Protein AF-A0AAV4SW82-F1 (afdb_monomer_lite)

pLDDT: mean 79.24, std 15.41, range [37.5, 96.88]

Sequence (147 aa):
MHYNGSLTTPDLLLVSSGTVSDITRTVLEDPSSGHRMVIAAIAIDPKHIHDHSYSKISWNFKKSVKSWIPRGRVKHCRCFWNDDIERERNLRDRLRKKAESSRCSTAVKSWRRQSAIVKKAILDSKRKSITNYIGSIHYKKRQPQNL

Structure (mmCIF, N/CA/C/O backbone):
data_AF-A0AAV4SW82-F1
#
_entry.id   AF-A0AAV4SW82-F1
#
loop_
_atom_site.group_PDB
_atom_site.id
_atom_site.type_symbol
_atom_site.label_atom_id
_atom_site.label_alt_id
_atom_site.label_comp_id
_atom_site.label_asym_id
_atom_site.label_entity_id
_atom_site.label_seq_id
_atom_site.pdbx_PDB_ins_code
_atom_site.Cartn_x
_atom_site.Cartn_y
_atom_site.C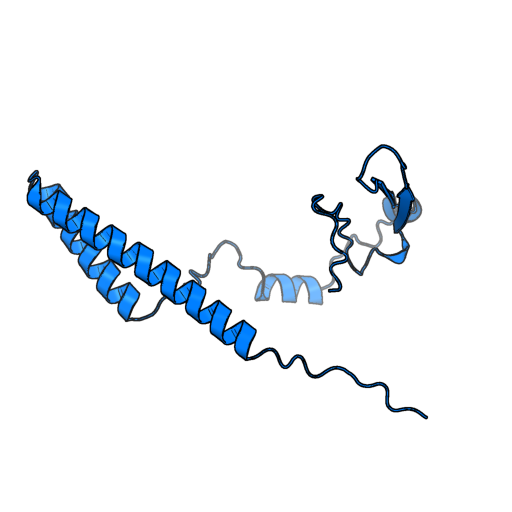artn_z
_atom_site.occupancy
_atom_site.B_iso_or_equiv
_atom_site.auth_seq_id
_atom_site.auth_comp_id
_atom_site.auth_asym_id
_atom_site.auth_atom_id
_atom_site.pdbx_PDB_model_num
ATOM 1 N N . MET A 1 1 ? 1.849 3.406 25.357 1.00 43.97 1 MET A N 1
ATOM 2 C CA . MET A 1 1 ? 2.361 2.032 25.523 1.00 43.97 1 MET A CA 1
ATOM 3 C C . MET A 1 1 ? 3.564 2.110 26.439 1.00 43.97 1 MET A C 1
ATOM 5 O O . MET A 1 1 ? 4.505 2.809 26.093 1.00 43.97 1 MET A O 1
ATOM 9 N N . HIS A 1 2 ? 3.492 1.510 27.626 1.00 37.50 2 HIS A N 1
ATOM 10 C CA . HIS A 1 2 ? 4.659 1.360 28.496 1.00 37.50 2 HIS A CA 1
ATOM 11 C C . HIS A 1 2 ? 5.379 0.072 28.103 1.00 37.50 2 HIS A C 1
ATOM 13 O O . HIS A 1 2 ? 4.752 -0.982 28.014 1.00 37.50 2 HIS A O 1
ATOM 19 N N . TYR A 1 3 ? 6.667 0.198 27.794 1.00 40.97 3 TYR A N 1
ATOM 20 C CA . TYR A 1 3 ? 7.548 -0.897 27.418 1.00 40.97 3 TYR A CA 1
ATOM 21 C C . TYR A 1 3 ? 8.478 -1.161 28.601 1.00 40.97 3 TYR A C 1
ATOM 23 O O . TYR A 1 3 ? 9.353 -0.348 28.884 1.00 40.97 3 TYR A O 1
ATOM 31 N N . ASN A 1 4 ? 8.265 -2.269 29.310 1.00 52.72 4 ASN A N 1
ATOM 32 C CA . ASN A 1 4 ? 8.983 -2.586 30.551 1.00 52.72 4 ASN A CA 1
ATOM 33 C C . ASN A 1 4 ? 10.197 -3.513 30.330 1.00 52.72 4 ASN A C 1
ATOM 35 O O . ASN A 1 4 ? 10.554 -4.281 31.214 1.00 52.72 4 ASN A O 1
ATOM 39 N N . GLY A 1 5 ? 10.857 -3.442 29.170 1.00 44.34 5 GLY A N 1
ATOM 40 C CA . GLY A 1 5 ? 12.250 -3.892 29.056 1.00 44.34 5 GLY A CA 1
ATOM 41 C C . GLY A 1 5 ? 12.530 -5.402 29.043 1.00 44.34 5 GLY A C 1
ATOM 42 O O . GLY A 1 5 ? 13.663 -5.774 29.323 1.00 44.34 5 GLY A O 1
ATOM 43 N N . SER A 1 6 ? 11.585 -6.271 28.666 1.00 51.31 6 SER A N 1
ATOM 44 C CA . SER A 1 6 ? 11.958 -7.635 28.252 1.00 51.31 6 SER A CA 1
ATOM 45 C C . SER A 1 6 ? 12.339 -7.630 26.770 1.00 51.31 6 SER A C 1
ATOM 47 O O . SER A 1 6 ? 11.579 -7.135 25.939 1.00 51.31 6 SER A O 1
ATOM 49 N N . LEU A 1 7 ? 13.512 -8.164 26.424 1.00 52.12 7 LEU A N 1
ATOM 50 C CA . LEU A 1 7 ? 13.979 -8.346 25.038 1.00 52.12 7 LEU A CA 1
ATOM 51 C C . LEU A 1 7 ? 13.223 -9.468 24.293 1.00 52.12 7 LEU A C 1
ATOM 53 O O . LEU A 1 7 ? 13.561 -9.798 23.159 1.00 52.12 7 LEU A O 1
ATOM 57 N N . THR A 1 8 ? 12.207 -10.062 24.917 1.00 58.03 8 THR A N 1
ATOM 58 C CA . THR A 1 8 ? 11.373 -11.118 24.341 1.00 58.03 8 THR A CA 1
ATOM 59 C C . THR A 1 8 ? 10.255 -10.523 23.489 1.00 58.03 8 THR A C 1
ATOM 61 O O . THR A 1 8 ? 9.582 -9.574 23.898 1.00 58.03 8 THR A O 1
ATOM 64 N N . THR A 1 9 ? 10.013 -11.094 22.308 1.00 63.47 9 THR A N 1
ATOM 65 C CA . THR A 1 9 ? 8.841 -10.766 21.483 1.00 63.47 9 THR A CA 1
ATOM 66 C C . THR A 1 9 ? 7.564 -10.911 22.327 1.00 63.47 9 THR A C 1
ATOM 68 O O . THR A 1 9 ? 7.389 -11.960 22.945 1.00 63.47 9 THR A O 1
ATOM 71 N N . PRO A 1 10 ? 6.701 -9.880 22.425 1.00 71.75 10 PRO A N 1
ATOM 72 C CA . PRO A 1 10 ? 5.511 -9.958 23.263 1.00 71.75 10 PRO A CA 1
ATOM 73 C C . PRO A 1 10 ? 4.461 -10.878 22.633 1.00 71.75 10 PRO A C 1
ATOM 75 O O . PRO A 1 10 ? 4.162 -10.748 21.445 1.00 71.75 10 PRO A O 1
ATOM 78 N N . ASP A 1 11 ? 3.850 -11.739 23.442 1.00 79.06 11 ASP A N 1
ATOM 79 C CA . ASP A 1 11 ? 2.697 -12.538 23.027 1.00 79.06 11 ASP A CA 1
ATOM 80 C C . ASP A 1 11 ? 1.455 -11.638 22.925 1.00 79.06 11 ASP A C 1
ATOM 82 O O . ASP A 1 11 ? 1.070 -10.952 23.881 1.00 79.06 11 ASP A O 1
ATOM 86 N N . LEU A 1 12 ? 0.833 -11.602 21.743 1.00 83.25 12 LEU A N 1
ATOM 87 C CA . LEU A 1 12 ? -0.276 -10.696 21.429 1.00 83.25 12 LEU A CA 1
ATOM 88 C C . LEU A 1 12 ? -1.592 -11.458 21.259 1.00 83.25 12 LEU A C 1
ATOM 90 O O . LEU A 1 12 ? -1.684 -12.393 20.469 1.00 83.25 12 LEU A O 1
ATOM 94 N N . LEU A 1 13 ? -2.637 -10.977 21.937 1.00 84.25 13 LEU A N 1
ATOM 95 C CA . LEU A 1 13 ? -4.022 -11.390 21.719 1.00 84.25 13 LEU A CA 1
ATOM 96 C C . LEU A 1 13 ? -4.794 -10.227 21.089 1.00 84.25 13 LEU A C 1
ATOM 98 O O . LEU A 1 13 ? -4.856 -9.138 21.660 1.00 84.25 13 LEU A O 1
ATOM 102 N N . LEU A 1 14 ? -5.391 -10.462 19.921 1.00 88.69 14 LEU A N 1
ATOM 103 C CA . LEU A 1 14 ? -6.250 -9.497 19.239 1.00 88.69 14 LEU A CA 1
ATOM 104 C C . LEU A 1 14 ? -7.702 -9.946 19.344 1.00 88.69 14 LEU A C 1
ATOM 106 O O . LEU A 1 14 ? -8.041 -11.069 18.979 1.00 88.69 14 LEU A O 1
ATOM 110 N N . VAL A 1 15 ? -8.554 -9.046 19.824 1.00 85.06 15 VAL A N 1
ATOM 111 C CA . VAL A 1 15 ? -9.981 -9.293 20.022 1.00 85.06 15 VAL A CA 1
ATOM 112 C C . VAL A 1 15 ? -10.770 -8.146 19.406 1.00 85.06 15 VAL A C 1
ATOM 114 O O . VAL A 1 15 ? -10.419 -6.978 19.576 1.00 85.06 15 VAL A O 1
ATOM 117 N N . SER A 1 16 ? -11.832 -8.481 18.674 1.00 87.25 16 SER A N 1
ATOM 118 C CA . SER A 1 16 ? -12.796 -7.491 18.198 1.00 87.25 16 SER A CA 1
ATOM 119 C C . SER A 1 16 ? -13.586 -6.930 19.380 1.00 87.25 16 SER A C 1
ATOM 121 O O . SER A 1 16 ? -13.976 -7.674 20.276 1.00 87.25 16 SER A O 1
ATOM 123 N N . SER A 1 17 ? -13.886 -5.629 19.376 1.00 81.44 17 SER A N 1
ATOM 124 C CA . SER A 1 17 ? -14.654 -4.998 20.459 1.00 81.44 17 SER A CA 1
ATOM 125 C C . SER A 1 17 ? -16.024 -5.643 20.673 1.00 81.44 17 SER A C 1
ATOM 127 O O . SER A 1 17 ? -16.506 -5.686 21.798 1.00 81.44 17 SER A O 1
ATOM 129 N N . GLY A 1 18 ? -16.632 -6.170 19.607 1.00 80.38 18 GLY A N 1
ATOM 130 C CA . GLY A 1 18 ? -17.940 -6.823 19.662 1.00 80.38 18 GLY A CA 1
ATOM 131 C C . GLY A 1 18 ? -17.942 -8.208 20.309 1.00 80.38 18 GLY A C 1
ATOM 132 O O . GLY A 1 18 ? -19.018 -8.736 20.533 1.00 80.38 18 GLY A O 1
ATOM 133 N N . THR A 1 19 ? -16.776 -8.794 20.589 1.00 80.38 19 THR A N 1
ATOM 134 C CA . THR A 1 19 ? -16.650 -10.157 21.139 1.00 80.38 19 THR A CA 1
ATOM 135 C C . THR A 1 19 ? -15.811 -10.186 22.415 1.00 80.38 19 THR A C 1
ATOM 137 O O . THR A 1 19 ? -15.372 -11.244 22.852 1.00 80.38 19 THR A O 1
ATOM 140 N N . VAL A 1 20 ? -15.509 -9.020 22.996 1.00 85.81 20 VAL A N 1
ATOM 141 C CA . VAL A 1 20 ? -14.631 -8.923 24.172 1.00 85.81 20 VAL A CA 1
ATOM 142 C C . VAL A 1 20 ? -15.278 -9.503 25.430 1.00 85.81 20 VAL A C 1
ATOM 144 O O . VAL A 1 20 ? -14.571 -10.046 26.270 1.00 85.81 20 VAL A O 1
ATOM 147 N N . SER A 1 21 ? -16.608 -9.426 25.541 1.00 85.00 21 SER A N 1
ATOM 148 C CA . SER A 1 21 ? -17.382 -10.015 26.642 1.00 85.00 21 SER A CA 1
ATOM 149 C C . SER A 1 21 ? -17.285 -11.534 26.685 1.00 85.00 21 SER A C 1
ATOM 151 O O . SER A 1 21 ? -17.371 -12.126 27.756 1.00 85.00 21 SER A O 1
ATOM 153 N N . ASP A 1 22 ? -17.081 -12.149 25.523 1.00 87.06 22 ASP A N 1
ATOM 154 C CA . ASP A 1 22 ? -17.147 -13.597 25.347 1.00 87.06 22 ASP A CA 1
ATOM 155 C C . ASP A 1 22 ? -15.758 -14.236 25.457 1.00 87.06 22 ASP A C 1
ATOM 157 O O . ASP A 1 22 ? -15.604 -15.448 25.315 1.00 87.06 22 ASP A O 1
ATOM 161 N N . ILE A 1 23 ? -14.722 -13.423 25.687 1.00 89.44 23 ILE A N 1
ATOM 162 C CA . ILE A 1 23 ? -13.330 -13.856 25.697 1.00 89.44 23 ILE A CA 1
ATOM 163 C C . ILE A 1 23 ? -12.737 -13.676 27.088 1.00 89.44 23 ILE A C 1
ATOM 165 O O . ILE A 1 23 ? -12.665 -12.577 27.629 1.00 89.44 23 ILE A O 1
ATOM 169 N N . THR A 1 24 ? -12.223 -14.772 27.639 1.00 91.00 24 THR A N 1
ATOM 170 C CA . THR A 1 24 ? -11.436 -14.776 28.873 1.00 91.00 24 THR A CA 1
ATOM 171 C C . THR A 1 24 ? -9.954 -14.850 28.532 1.00 91.00 24 THR A C 1
ATOM 173 O O . THR A 1 24 ? -9.533 -15.717 27.769 1.00 91.00 24 THR A O 1
ATOM 176 N N . ARG A 1 25 ? -9.145 -13.957 29.112 1.00 91.69 25 ARG A N 1
ATOM 177 C CA . ARG A 1 25 ? -7.684 -13.938 28.958 1.00 91.69 25 ARG A CA 1
ATOM 178 C C . ARG A 1 25 ? -7.015 -14.300 30.278 1.00 91.69 25 ARG A C 1
ATOM 180 O O . ARG A 1 25 ? -7.257 -13.643 31.285 1.00 91.69 25 ARG A O 1
ATOM 187 N N . THR A 1 26 ? -6.103 -15.262 30.241 1.00 90.50 26 THR A N 1
ATOM 188 C CA . THR A 1 26 ? -5.235 -15.620 31.369 1.00 90.50 26 THR A CA 1
ATOM 189 C C . THR A 1 26 ? -3.771 -15.546 30.941 1.00 90.50 26 THR A C 1
ATOM 191 O O . THR A 1 26 ? -3.434 -15.810 29.788 1.00 90.50 26 THR A O 1
ATOM 194 N N . VAL A 1 27 ? -2.905 -15.101 31.850 1.00 87.31 27 VAL A N 1
ATOM 195 C CA . VAL A 1 27 ? -1.455 -15.025 31.630 1.00 87.31 27 VAL A CA 1
ATOM 196 C C . VAL A 1 27 ? -0.809 -15.994 32.600 1.00 87.31 27 VAL A C 1
ATOM 198 O O . VAL A 1 27 ? -1.018 -15.869 33.805 1.00 87.31 27 VAL A O 1
ATOM 201 N N . LEU A 1 28 ? -0.062 -16.957 32.073 1.00 84.12 28 LEU A N 1
ATOM 202 C CA . LEU A 1 28 ? 0.709 -17.901 32.861 1.00 84.12 28 LEU A CA 1
ATOM 203 C C . LEU A 1 28 ? 2.156 -17.412 32.936 1.00 84.12 28 LEU A C 1
ATOM 205 O O . LEU A 1 28 ? 2.799 -17.164 31.913 1.00 84.12 28 LEU A O 1
ATOM 209 N N . GLU A 1 29 ? 2.653 -17.272 34.159 1.00 81.94 29 GLU A N 1
ATOM 210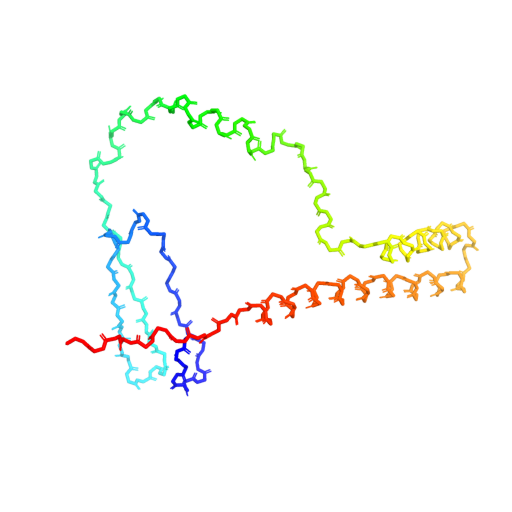 C CA . GLU A 1 29 ? 4.051 -16.955 34.431 1.00 81.94 29 GLU A CA 1
ATOM 211 C C . GLU A 1 29 ? 4.796 -18.277 34.661 1.00 81.94 29 GLU A C 1
ATOM 213 O O . GLU A 1 29 ? 4.493 -19.001 35.609 1.00 81.94 29 GLU A O 1
ATOM 218 N N . ASP A 1 30 ? 5.758 -18.597 33.795 1.00 78.38 30 ASP A N 1
ATOM 219 C CA . ASP A 1 30 ? 6.736 -19.661 34.031 1.00 78.38 30 ASP A CA 1
ATOM 220 C C . ASP A 1 30 ? 8.085 -19.004 34.373 1.00 78.38 30 ASP A C 1
ATOM 222 O O . ASP A 1 30 ? 8.700 -18.392 33.489 1.00 78.38 30 ASP A O 1
ATOM 226 N N . PRO A 1 31 ? 8.564 -19.118 35.631 1.00 77.31 31 PRO A N 1
ATOM 227 C CA . PRO A 1 31 ? 9.833 -18.536 36.063 1.00 77.31 31 PRO A CA 1
ATOM 228 C C . PRO A 1 31 ? 11.035 -18.952 35.203 1.00 77.31 31 PRO A C 1
ATOM 230 O O . PRO A 1 31 ? 12.024 -18.224 35.158 1.00 77.31 31 PRO A O 1
ATOM 233 N N . SER A 1 32 ? 10.959 -20.098 34.516 1.00 78.75 32 SER A N 1
ATOM 234 C CA . SER A 1 32 ? 12.043 -20.629 33.688 1.00 78.75 32 SER A CA 1
ATOM 235 C C . SER A 1 32 ? 11.984 -20.201 32.216 1.00 78.75 32 SER A C 1
ATOM 237 O O . SER A 1 32 ? 12.970 -20.389 31.503 1.00 78.75 32 SER A O 1
ATOM 239 N N . SER A 1 33 ? 10.858 -19.668 31.726 1.00 72.31 33 SER A N 1
ATOM 240 C CA . SER A 1 33 ? 10.621 -19.488 30.282 1.00 72.31 33 SER A CA 1
ATOM 241 C C . SER A 1 33 ? 11.118 -18.145 29.736 1.00 72.31 33 SER A C 1
ATOM 243 O O . SER A 1 33 ? 11.373 -18.009 28.540 1.00 72.31 33 SER A O 1
ATOM 245 N N . GLY A 1 34 ? 11.222 -17.111 30.576 1.00 75.31 34 GLY A N 1
ATOM 246 C CA . GLY A 1 34 ? 11.459 -15.729 30.128 1.00 75.31 34 GLY A CA 1
ATOM 247 C C . GLY A 1 34 ? 10.312 -15.127 29.290 1.00 75.31 34 GLY A C 1
ATOM 248 O O . GLY A 1 34 ? 10.229 -13.907 29.160 1.00 75.31 34 GLY A O 1
ATOM 249 N N . HIS A 1 35 ? 9.399 -15.958 28.775 1.00 75.06 35 HIS A N 1
ATOM 250 C CA . HIS A 1 35 ? 8.160 -15.604 28.094 1.00 75.06 35 HIS A CA 1
ATOM 251 C C . HIS A 1 35 ? 6.948 -15.807 29.013 1.00 75.06 35 HIS A C 1
ATOM 253 O O . HIS A 1 35 ? 6.933 -16.678 29.882 1.00 75.06 35 HIS A O 1
ATOM 259 N N . ARG A 1 36 ? 5.909 -14.990 28.803 1.00 78.31 36 ARG A N 1
ATOM 260 C CA . ARG A 1 36 ? 4.643 -15.048 29.546 1.00 78.31 36 ARG A CA 1
ATOM 261 C C . ARG A 1 36 ? 3.557 -15.586 28.643 1.00 78.31 36 ARG A C 1
ATOM 263 O O . ARG A 1 36 ? 3.031 -14.847 27.814 1.00 78.31 36 ARG A O 1
ATOM 270 N N . MET A 1 37 ? 3.206 -16.848 28.832 1.00 85.25 37 MET A N 1
ATOM 271 C CA . MET A 1 37 ? 2.216 -17.502 27.993 1.00 85.25 37 MET A CA 1
ATOM 272 C C . MET A 1 37 ? 0.844 -16.846 28.190 1.00 85.25 37 MET A C 1
ATOM 274 O O . MET A 1 37 ? 0.392 -16.641 29.316 1.00 85.25 37 MET A O 1
ATOM 278 N N . VAL A 1 38 ? 0.162 -16.516 27.095 1.00 86.50 38 VAL A N 1
ATOM 279 C CA . VAL A 1 38 ? -1.194 -15.950 27.122 1.00 86.50 38 VAL A CA 1
ATOM 280 C C . VAL A 1 38 ? -2.177 -16.999 26.618 1.00 86.50 38 VAL A C 1
ATOM 282 O O . VAL A 1 38 ? -2.126 -17.390 25.456 1.00 86.50 38 VAL A O 1
ATOM 285 N N . ILE A 1 39 ? -3.103 -17.427 27.473 1.00 89.62 39 ILE A N 1
ATOM 286 C CA . ILE A 1 39 ? -4.197 -18.330 27.107 1.00 89.62 39 ILE A CA 1
ATOM 287 C C . ILE A 1 39 ? -5.469 -17.496 26.938 1.00 89.62 39 ILE A C 1
ATOM 289 O O . ILE A 1 39 ? -5.837 -16.708 27.814 1.00 89.62 39 ILE A O 1
ATOM 293 N N . ALA A 1 40 ? -6.158 -17.685 25.815 1.00 90.69 40 ALA A N 1
ATOM 294 C CA . ALA A 1 40 ? -7.467 -17.101 25.554 1.00 90.69 40 ALA A CA 1
ATOM 295 C C . ALA A 1 40 ? -8.515 -18.210 25.432 1.00 90.69 40 ALA A C 1
ATOM 297 O O . ALA A 1 40 ? -8.318 -19.167 24.686 1.00 90.69 40 ALA A O 1
ATOM 298 N N . ALA A 1 41 ? -9.628 -18.069 26.144 1.00 91.38 41 ALA A N 1
ATOM 299 C CA . ALA A 1 41 ? -10.791 -18.937 26.028 1.00 91.38 41 ALA A CA 1
ATOM 300 C C . ALA A 1 41 ? -11.965 -18.130 25.474 1.00 91.38 41 ALA A C 1
ATOM 302 O O . ALA A 1 41 ? -12.180 -16.994 25.892 1.00 91.38 41 ALA A O 1
ATOM 303 N N . ILE A 1 42 ? -12.708 -18.714 24.537 1.00 90.12 42 ILE A N 1
ATOM 304 C CA . ILE A 1 42 ? -13.867 -18.085 23.901 1.00 90.12 42 ILE A CA 1
ATOM 305 C C . ILE A 1 42 ? -15.105 -18.868 24.329 1.00 90.12 42 ILE A C 1
ATOM 307 O O . ILE A 1 42 ? -15.211 -20.061 24.043 1.00 90.12 42 ILE A O 1
ATOM 311 N N . ALA A 1 43 ? -16.031 -18.209 25.015 1.00 86.69 43 ALA A N 1
ATOM 312 C CA . ALA A 1 43 ? -17.337 -18.761 25.326 1.00 86.69 43 ALA A CA 1
ATOM 313 C C . ALA A 1 43 ? -18.247 -18.573 24.107 1.00 86.69 43 ALA A C 1
ATOM 315 O O . ALA A 1 43 ? -18.616 -17.458 23.757 1.00 86.69 43 ALA A O 1
ATOM 316 N N . ILE A 1 44 ? -18.594 -19.668 23.435 1.00 80.00 44 ILE A N 1
ATOM 317 C CA . ILE A 1 44 ? -19.545 -19.643 22.321 1.00 80.00 44 ILE A CA 1
ATOM 318 C C . ILE A 1 44 ? -20.900 -20.071 22.879 1.00 80.00 44 ILE A C 1
ATOM 320 O O . ILE A 1 44 ? -21.064 -21.237 23.235 1.00 80.00 44 ILE A O 1
ATOM 324 N N . ASP A 1 45 ? -21.863 -19.148 22.970 1.00 74.88 45 ASP A N 1
ATOM 325 C CA . ASP A 1 45 ? -23.239 -19.502 23.341 1.00 74.88 45 ASP A CA 1
ATOM 326 C C . ASP A 1 45 ? -23.878 -20.339 22.208 1.00 74.88 45 ASP A C 1
ATOM 328 O O . ASP A 1 45 ? -24.048 -19.833 21.089 1.00 74.88 45 ASP A O 1
ATOM 332 N N . PRO A 1 46 ? -24.267 -21.606 22.458 1.00 69.56 46 PRO A N 1
ATOM 333 C CA . PRO A 1 46 ? -24.881 -22.467 21.448 1.00 69.56 46 PRO A CA 1
ATOM 334 C C . PRO A 1 46 ? -26.201 -21.916 20.896 1.00 69.56 46 PRO A C 1
ATOM 336 O O . PRO A 1 46 ? -26.593 -22.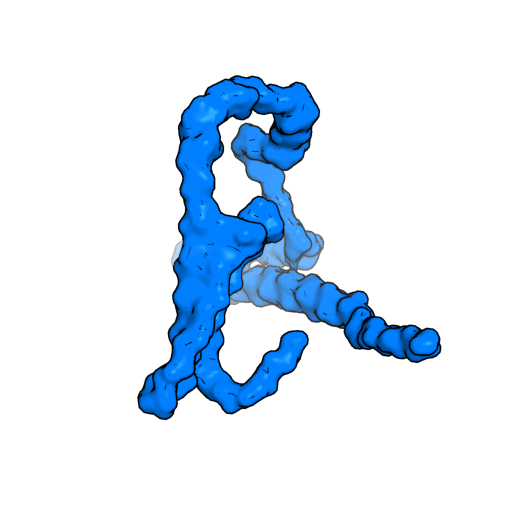263 19.780 1.00 69.56 46 PRO A O 1
ATOM 339 N N . LYS A 1 47 ? -26.892 -21.039 21.640 1.00 64.56 47 LYS A N 1
ATOM 340 C CA . LYS A 1 47 ? -28.159 -20.428 21.204 1.00 64.56 47 LYS A CA 1
ATOM 341 C C . LYS A 1 47 ? -27.994 -19.587 19.940 1.00 64.56 47 LYS A C 1
ATOM 343 O O . LYS A 1 47 ? -28.929 -19.481 19.152 1.00 64.56 47 LYS A O 1
ATOM 348 N N . HIS A 1 48 ? -26.795 -19.057 19.703 1.00 56.81 48 HIS A N 1
ATOM 349 C CA . HIS A 1 48 ? -26.495 -18.235 18.534 1.00 56.81 48 HIS A CA 1
ATOM 350 C C . HIS A 1 48 ? -26.219 -19.049 17.255 1.00 56.81 48 HIS A C 1
ATOM 352 O O . HIS A 1 48 ? -26.153 -18.475 16.169 1.00 56.81 48 HIS A O 1
ATOM 358 N N . ILE A 1 49 ? -26.074 -20.377 17.368 1.00 58.62 49 ILE A N 1
ATOM 359 C CA . ILE A 1 49 ? -25.846 -21.291 16.235 1.00 58.62 49 ILE A CA 1
ATOM 360 C C . ILE A 1 49 ? -27.173 -21.646 15.540 1.00 58.62 49 ILE A C 1
ATOM 362 O O . ILE A 1 49 ? -27.199 -21.858 14.328 1.00 58.62 49 ILE A O 1
ATOM 366 N N . HIS A 1 50 ? -28.283 -21.660 16.285 1.00 53.09 50 HIS A N 1
ATOM 367 C CA . HIS A 1 50 ? -29.608 -22.051 15.788 1.00 53.09 50 HIS A CA 1
ATOM 368 C C . HIS A 1 50 ? -30.568 -20.886 15.526 1.00 53.09 50 HIS A C 1
ATOM 370 O O . HIS A 1 50 ? -31.699 -21.118 15.092 1.00 53.09 50 HIS A O 1
ATOM 376 N N . ASP A 1 51 ? -30.145 -19.639 15.739 1.00 50.16 51 ASP A N 1
ATOM 377 C CA . ASP A 1 51 ? -31.024 -18.503 15.493 1.00 50.16 51 ASP A CA 1
ATOM 378 C C . ASP A 1 51 ? -31.095 -18.149 13.993 1.00 50.16 51 ASP A C 1
ATOM 380 O O . ASP A 1 51 ? -30.330 -17.348 13.450 1.00 50.16 51 ASP A O 1
ATOM 384 N N . HIS A 1 52 ? -32.057 -18.759 13.297 1.00 53.12 52 HIS A N 1
ATOM 385 C CA . HIS A 1 52 ? -32.453 -18.403 11.930 1.00 53.12 52 HIS A CA 1
ATOM 386 C C . HIS A 1 52 ? -33.070 -16.987 11.808 1.00 53.12 52 HIS A C 1
ATOM 388 O O . HIS A 1 52 ? -33.437 -16.577 10.696 1.00 53.12 52 HIS A O 1
ATOM 394 N N . SER A 1 53 ? -33.161 -16.200 12.891 1.00 54.16 53 SER A N 1
ATOM 395 C CA . SER A 1 53 ? -33.652 -14.812 12.855 1.00 54.16 53 SER A CA 1
ATOM 396 C C . SER A 1 53 ? -32.760 -13.860 12.039 1.00 54.16 53 SER A C 1
ATOM 398 O O . SER A 1 53 ? -33.253 -12.873 11.489 1.00 54.16 53 SER A O 1
ATOM 400 N N . TYR A 1 54 ? -31.480 -14.195 11.829 1.00 57.25 54 TYR A N 1
ATOM 401 C CA . TYR A 1 54 ? -30.560 -13.432 10.969 1.00 57.25 54 TYR A CA 1
ATOM 402 C C . TYR A 1 54 ? -30.713 -13.707 9.461 1.00 57.25 54 TYR A C 1
ATOM 404 O O . TYR A 1 54 ? -29.915 -13.232 8.650 1.00 57.25 54 TYR A O 1
ATOM 412 N N . SER A 1 55 ? -31.750 -14.432 9.035 1.00 59.25 55 SER A N 1
ATOM 413 C CA . SER A 1 55 ? -31.958 -14.778 7.619 1.00 59.25 55 SER A CA 1
ATOM 414 C C . SER A 1 55 ? -32.255 -13.575 6.706 1.00 59.25 55 SER A C 1
ATOM 416 O O . SER A 1 55 ? -32.096 -13.669 5.485 1.00 59.25 55 SER A O 1
ATOM 418 N N . LYS A 1 56 ? -32.628 -12.408 7.255 1.00 70.56 56 LYS A N 1
ATOM 419 C CA . LYS A 1 56 ? -32.839 -11.178 6.473 1.00 70.56 56 LYS A CA 1
ATOM 420 C C . LYS A 1 56 ? -31.865 -10.072 6.858 1.00 70.56 56 LYS A C 1
ATOM 422 O O . LYS A 1 56 ? -32.104 -9.269 7.752 1.00 70.56 56 LYS A O 1
ATOM 427 N N . ILE A 1 57 ? -30.813 -9.954 6.051 1.00 78.19 57 ILE A N 1
ATOM 428 C CA . ILE A 1 57 ? -29.953 -8.768 5.994 1.00 78.19 57 ILE A CA 1
ATOM 429 C C . ILE A 1 57 ? -30.830 -7.507 5.875 1.00 78.19 57 ILE A C 1
ATOM 431 O O . ILE A 1 57 ? -31.628 -7.393 4.933 1.00 78.19 57 ILE A O 1
ATOM 435 N N . SER A 1 58 ? -30.654 -6.556 6.799 1.00 82.19 58 SER A N 1
ATOM 436 C CA . SER A 1 58 ? -31.433 -5.314 6.834 1.00 82.19 58 SER A CA 1
ATOM 437 C C . SER A 1 58 ? -31.262 -4.499 5.547 1.00 82.19 58 SER A C 1
ATOM 439 O O . SER A 1 58 ? -30.209 -4.510 4.899 1.00 82.19 58 SER A O 1
ATOM 441 N N . TRP A 1 59 ? -32.303 -3.759 5.158 1.00 88.00 59 TRP A N 1
ATOM 442 C CA . TRP A 1 59 ? -32.252 -2.911 3.962 1.00 88.00 59 TRP A CA 1
ATOM 443 C C . TRP A 1 59 ? -31.115 -1.880 4.035 1.00 88.00 59 TRP A C 1
ATOM 445 O O . TRP A 1 59 ? -30.400 -1.685 3.051 1.00 88.00 59 TRP A O 1
ATOM 455 N N . ASN A 1 60 ? -30.878 -1.302 5.219 1.00 84.44 60 ASN A N 1
ATOM 456 C CA . ASN A 1 60 ? -29.770 -0.377 5.465 1.00 84.44 60 ASN A CA 1
ATOM 457 C C . ASN A 1 60 ? -28.410 -1.033 5.214 1.00 84.44 60 ASN A C 1
ATOM 459 O O . ASN A 1 60 ? -27.566 -0.441 4.545 1.00 84.44 60 ASN A O 1
ATOM 463 N N . PHE A 1 61 ? -28.209 -2.274 5.665 1.00 82.12 61 PHE A N 1
ATOM 464 C CA . PHE A 1 61 ? -26.966 -2.998 5.408 1.00 82.12 61 PHE A CA 1
ATOM 465 C C . PHE A 1 61 ? -26.774 -3.264 3.910 1.00 82.12 61 PHE A C 1
ATOM 467 O O . PHE A 1 61 ? -25.709 -2.981 3.366 1.00 82.12 61 PHE A O 1
ATOM 474 N N . LYS A 1 62 ? -27.822 -3.706 3.198 1.00 83.88 62 LYS A N 1
ATOM 475 C CA . LYS A 1 62 ? -27.770 -3.899 1.734 1.00 83.88 62 LYS A CA 1
ATOM 476 C C . LYS A 1 62 ? -27.450 -2.600 0.991 1.00 83.88 62 LYS A C 1
ATOM 478 O O . LYS A 1 62 ? -26.660 -2.612 0.044 1.00 83.88 62 LYS A O 1
ATOM 483 N N . LYS A 1 63 ? -28.049 -1.482 1.413 1.00 86.69 63 LYS A N 1
ATOM 484 C CA . LYS A 1 63 ? -27.808 -0.151 0.842 1.00 86.69 63 LYS A CA 1
ATOM 485 C C . LYS A 1 63 ? -26.365 0.295 1.076 1.00 86.69 63 LYS A C 1
ATOM 487 O O . LYS A 1 63 ? -25.699 0.681 0.121 1.00 86.69 63 LYS A O 1
ATOM 492 N N . SER A 1 64 ? -25.860 0.169 2.300 1.00 82.62 64 SER A N 1
ATOM 493 C CA . SER A 1 64 ? -24.475 0.508 2.641 1.00 82.62 64 SER A CA 1
ATOM 494 C C . SER A 1 64 ? -23.470 -0.354 1.883 1.00 82.62 64 SER A C 1
ATOM 496 O O . SER A 1 64 ? -22.555 0.184 1.267 1.00 82.62 64 SER A O 1
ATOM 498 N N . VAL A 1 65 ? -23.679 -1.673 1.828 1.00 82.19 65 VAL A N 1
ATOM 499 C CA . VAL A 1 65 ? -22.842 -2.587 1.036 1.00 82.19 65 VAL A CA 1
ATOM 500 C C . VAL A 1 65 ? -22.820 -2.173 -0.434 1.00 82.19 65 VAL A C 1
ATOM 502 O O . VAL A 1 65 ? -21.754 -2.086 -1.035 1.00 82.19 65 VAL A O 1
ATOM 505 N N . LYS A 1 66 ? -23.981 -1.854 -1.016 1.00 80.94 66 LYS A N 1
ATOM 506 C CA . LYS A 1 66 ? -24.079 -1.411 -2.413 1.00 80.94 66 LYS A CA 1
ATOM 507 C C . LYS A 1 66 ? -23.334 -0.098 -2.675 1.00 80.94 66 LYS A C 1
ATOM 509 O O . LYS A 1 66 ? -22.778 0.045 -3.761 1.00 80.94 66 LYS A O 1
ATOM 514 N N . SER A 1 67 ? -23.336 0.830 -1.722 1.00 81.69 67 SER A N 1
ATOM 515 C CA . SER A 1 67 ? -22.678 2.132 -1.864 1.00 81.69 67 SER A CA 1
ATOM 516 C C . SER A 1 67 ? -21.168 2.077 -1.624 1.00 81.69 67 SER A C 1
ATOM 518 O O . SER A 1 67 ? -20.421 2.780 -2.304 1.00 81.69 67 SER A O 1
ATOM 520 N N . TRP A 1 68 ? -20.715 1.259 -0.671 1.00 77.62 68 TRP A N 1
ATOM 521 C CA . TRP A 1 68 ? -19.353 1.340 -0.134 1.00 77.62 68 TRP A CA 1
ATOM 522 C C . TRP A 1 68 ? -18.459 0.153 -0.479 1.00 77.62 68 TRP A C 1
ATOM 524 O O . TRP A 1 68 ? -17.244 0.333 -0.542 1.00 77.62 68 TRP A O 1
ATOM 534 N N . ILE A 1 69 ? -19.014 -1.036 -0.740 1.00 76.94 69 ILE A N 1
ATOM 535 C CA . ILE A 1 69 ? -18.211 -2.194 -1.144 1.00 76.94 69 ILE A CA 1
ATOM 536 C C . ILE A 1 69 ? -18.009 -2.137 -2.664 1.00 76.94 69 ILE A C 1
ATOM 538 O O . ILE A 1 69 ? -18.973 -2.289 -3.424 1.00 76.94 69 ILE A O 1
ATOM 542 N N . PRO A 1 70 ? -16.774 -1.905 -3.150 1.00 66.38 70 PRO A N 1
ATOM 543 C CA . PRO A 1 70 ? -16.504 -1.862 -4.578 1.00 66.38 70 PRO A CA 1
ATOM 544 C C . PRO A 1 70 ? -16.788 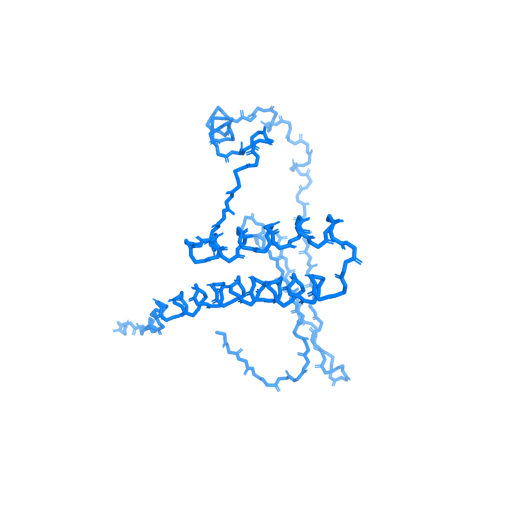-3.242 -5.185 1.00 66.38 70 PRO A C 1
ATOM 546 O O . PRO A 1 70 ? -16.104 -4.216 -4.887 1.00 66.38 70 PRO A O 1
ATOM 549 N N . ARG A 1 71 ? -17.812 -3.327 -6.045 1.00 71.00 71 ARG A N 1
ATOM 550 C CA . ARG A 1 71 ? -18.276 -4.557 -6.723 1.00 71.00 71 ARG A CA 1
ATOM 551 C C . ARG A 1 71 ? -17.294 -5.048 -7.800 1.00 71.00 71 ARG A C 1
ATOM 553 O O . ARG A 1 71 ? -17.641 -5.110 -8.974 1.00 71.00 71 ARG A O 1
ATOM 560 N N . GLY A 1 72 ? -16.035 -5.276 -7.439 1.00 64.69 72 GLY A N 1
ATOM 561 C CA . GLY A 1 72 ? -14.972 -5.670 -8.369 1.00 64.69 72 GLY A CA 1
ATOM 562 C C . GLY A 1 72 ? -14.371 -4.524 -9.194 1.00 64.69 72 GLY A C 1
ATOM 563 O O . GLY A 1 72 ? -13.336 -4.711 -9.826 1.00 64.69 72 GLY A O 1
ATOM 564 N N . ARG A 1 73 ? -14.932 -3.305 -9.149 1.00 59.59 73 ARG A N 1
ATOM 565 C CA . ARG A 1 73 ? -14.235 -2.112 -9.658 1.00 59.59 73 ARG A CA 1
ATOM 566 C C . ARG A 1 73 ? -13.212 -1.660 -8.628 1.00 59.59 73 ARG A C 1
ATOM 568 O O . ARG A 1 73 ? -13.521 -0.854 -7.751 1.00 59.59 73 ARG A O 1
ATOM 575 N N . VAL A 1 74 ? -12.000 -2.196 -8.739 1.00 61.31 74 VAL A N 1
ATOM 576 C CA . VAL A 1 74 ? -10.838 -1.699 -8.002 1.00 61.31 74 VAL A CA 1
ATOM 577 C C . VAL A 1 74 ? -10.703 -0.215 -8.323 1.00 61.31 74 VAL A C 1
ATOM 579 O O . VAL A 1 74 ? -10.320 0.169 -9.427 1.00 61.31 74 VAL A O 1
ATOM 582 N N . LYS A 1 75 ? -11.040 0.650 -7.362 1.00 60.81 75 LYS A N 1
ATOM 583 C CA . LYS A 1 75 ? -10.588 2.035 -7.437 1.00 60.81 75 LYS A CA 1
ATOM 584 C C . LYS A 1 75 ? -9.073 1.951 -7.324 1.00 60.81 75 LYS A C 1
ATOM 586 O O . LYS A 1 75 ? -8.570 1.521 -6.288 1.00 60.81 75 LYS A O 1
ATOM 591 N N . HIS A 1 76 ? -8.354 2.309 -8.387 1.00 60.53 76 HIS A N 1
ATOM 592 C CA . HIS A 1 76 ? -6.904 2.472 -8.340 1.00 60.53 76 HIS A CA 1
ATOM 593 C C . HIS A 1 76 ? -6.586 3.653 -7.420 1.00 60.53 76 HIS A C 1
ATOM 595 O O . HIS A 1 76 ? -6.317 4.764 -7.870 1.00 60.53 76 HIS A O 1
ATOM 601 N N . CYS A 1 77 ? -6.668 3.422 -6.112 1.00 59.59 77 CYS A N 1
ATOM 602 C CA . CYS A 1 77 ? -6.261 4.383 -5.114 1.00 59.59 77 CYS A CA 1
ATOM 603 C C . CYS A 1 77 ? -4.741 4.464 -5.187 1.00 59.59 77 CYS A C 1
ATOM 605 O O . CYS A 1 77 ? -4.029 3.585 -4.700 1.00 59.59 77 CYS A O 1
ATOM 607 N N . ARG A 1 78 ? -4.238 5.501 -5.856 1.00 68.00 78 ARG A N 1
ATOM 608 C CA . ARG A 1 78 ? -2.816 5.821 -5.851 1.00 68.00 78 ARG A CA 1
ATOM 609 C C . ARG A 1 78 ? -2.536 6.820 -4.724 1.00 68.00 78 ARG A C 1
ATOM 611 O O . ARG A 1 78 ? -2.075 7.924 -4.967 1.00 68.00 78 ARG A O 1
ATOM 618 N N . CYS A 1 79 ? -2.842 6.435 -3.487 1.00 66.75 79 CYS A N 1
ATOM 619 C CA . CYS A 1 79 ? -2.779 7.293 -2.294 1.00 66.75 79 CYS A CA 1
ATOM 620 C C . CYS A 1 79 ? -1.422 7.982 -2.039 1.00 66.75 79 CYS A C 1
ATOM 622 O O . CYS A 1 79 ? -1.370 8.936 -1.274 1.00 66.75 79 CYS A O 1
ATOM 624 N N . PHE A 1 80 ? -0.346 7.530 -2.688 1.00 75.25 80 PHE A N 1
ATOM 625 C CA . PHE A 1 80 ? 1.006 8.091 -2.565 1.00 75.25 80 PHE A CA 1
ATOM 626 C C . PHE A 1 80 ? 1.587 8.586 -3.898 1.00 75.25 80 PHE A C 1
ATOM 628 O O . PHE A 1 80 ? 2.795 8.804 -3.997 1.00 75.25 80 PHE A O 1
ATOM 635 N N . TRP A 1 81 ? 0.758 8.701 -4.939 1.00 81.56 81 TRP A N 1
ATOM 636 C CA . TRP A 1 81 ? 1.166 9.208 -6.249 1.00 81.56 81 TRP A CA 1
ATOM 637 C C . TRP A 1 81 ? 1.074 10.724 -6.264 1.00 81.56 81 TRP A C 1
ATOM 639 O O . TRP A 1 81 ? 0.030 11.288 -5.952 1.00 81.56 81 TRP A O 1
ATOM 649 N N . ASN A 1 82 ? 2.164 11.361 -6.651 1.00 86.00 82 ASN A N 1
ATOM 650 C CA . ASN A 1 82 ? 2.231 12.780 -6.944 1.00 86.00 82 ASN A CA 1
ATOM 651 C C . ASN A 1 82 ? 2.689 12.963 -8.400 1.00 86.00 82 ASN A C 1
ATOM 653 O O . ASN A 1 82 ? 3.148 12.010 -9.043 1.00 86.00 82 ASN A O 1
ATOM 657 N N . ASP A 1 83 ? 2.589 14.190 -8.905 1.00 88.75 83 ASP A N 1
ATOM 658 C CA . ASP A 1 83 ? 2.992 14.523 -10.276 1.00 88.75 83 ASP A CA 1
ATOM 659 C C . ASP A 1 83 ? 4.467 14.186 -10.538 1.00 88.75 83 ASP A C 1
ATOM 661 O O . ASP A 1 83 ? 4.839 13.792 -11.642 1.00 88.75 83 ASP A O 1
ATOM 665 N N . ASP A 1 84 ? 5.314 14.256 -9.510 1.00 87.44 84 ASP A N 1
ATOM 666 C CA . ASP A 1 84 ? 6.730 13.893 -9.592 1.00 87.44 84 ASP A CA 1
ATOM 667 C C . ASP A 1 84 ? 6.918 12.401 -9.892 1.00 87.44 84 ASP A C 1
ATOM 669 O O . ASP A 1 84 ? 7.600 12.037 -10.849 1.00 87.44 84 ASP A O 1
ATOM 673 N N . ILE A 1 85 ? 6.262 11.517 -9.136 1.00 91.62 85 ILE A N 1
ATOM 674 C CA . ILE A 1 85 ? 6.304 10.068 -9.365 1.00 91.62 85 ILE A CA 1
ATOM 675 C C . ILE A 1 85 ? 5.693 9.730 -10.731 1.00 91.62 85 ILE A C 1
ATOM 677 O O . ILE A 1 85 ? 6.193 8.832 -11.412 1.00 91.62 85 ILE A O 1
ATOM 681 N N . GLU A 1 86 ? 4.649 10.443 -11.165 1.00 91.38 86 GLU A N 1
ATOM 682 C CA . GLU A 1 86 ? 4.064 10.282 -12.502 1.00 91.38 86 GLU A CA 1
ATOM 683 C C . GLU A 1 86 ? 5.086 10.627 -13.600 1.00 91.38 86 GLU A C 1
ATOM 685 O O . GLU A 1 86 ? 5.280 9.834 -14.527 1.00 91.38 86 GLU A O 1
ATOM 690 N N . ARG A 1 87 ? 5.804 11.751 -13.467 1.00 92.75 87 ARG A N 1
ATOM 691 C CA . ARG A 1 87 ? 6.883 12.154 -14.385 1.00 92.75 87 ARG A CA 1
ATOM 692 C C . ARG A 1 87 ? 7.996 11.111 -14.443 1.00 92.75 87 ARG A C 1
ATOM 694 O O . ARG A 1 87 ? 8.334 10.635 -15.531 1.00 92.75 87 ARG A O 1
ATOM 701 N N . GLU A 1 88 ? 8.506 10.689 -13.289 1.00 94.44 88 GLU A N 1
ATOM 702 C CA . GLU A 1 88 ? 9.584 9.699 -13.198 1.00 94.44 88 GLU A CA 1
ATOM 703 C C . GLU A 1 88 ? 9.159 8.334 -13.768 1.00 94.44 88 GLU A C 1
ATOM 705 O O . GLU A 1 88 ? 9.945 7.648 -14.436 1.00 94.44 88 GLU A O 1
ATOM 710 N N . ARG A 1 89 ? 7.896 7.940 -13.554 1.00 94.44 89 ARG A N 1
ATOM 711 C CA . ARG A 1 89 ? 7.307 6.714 -14.110 1.00 94.44 89 ARG A CA 1
ATOM 712 C C . ARG A 1 89 ? 7.171 6.795 -15.627 1.00 94.44 89 ARG A C 1
ATOM 714 O O . ARG A 1 89 ? 7.537 5.841 -16.312 1.00 94.44 89 ARG A O 1
ATOM 721 N N . ASN A 1 90 ? 6.701 7.918 -16.161 1.00 95.44 90 ASN A N 1
ATOM 722 C CA . ASN A 1 90 ? 6.598 8.122 -17.605 1.00 95.44 90 ASN A CA 1
ATOM 723 C C . ASN A 1 90 ? 7.978 8.056 -18.274 1.00 95.44 90 ASN A C 1
ATOM 725 O O . ASN A 1 90 ? 8.129 7.413 -19.316 1.00 95.44 90 ASN A O 1
ATOM 729 N N . LEU A 1 91 ? 9.004 8.643 -17.649 1.00 95.94 91 LEU A N 1
ATOM 730 C CA . LEU A 1 91 ? 10.385 8.538 -18.117 1.00 95.94 91 LEU A CA 1
ATOM 731 C C . LEU A 1 91 ? 10.890 7.087 -18.077 1.00 95.94 91 LEU A C 1
ATOM 733 O O . LEU A 1 91 ? 11.456 6.606 -19.060 1.00 95.94 91 LEU A O 1
ATOM 737 N N . ARG A 1 92 ? 10.622 6.351 -16.991 1.00 96.69 92 ARG A N 1
ATOM 738 C CA . ARG A 1 92 ? 10.951 4.920 -16.884 1.00 96.69 92 ARG A CA 1
ATOM 739 C C . ARG A 1 92 ? 10.311 4.105 -18.004 1.00 96.69 92 ARG A C 1
ATOM 741 O O . ARG A 1 92 ? 10.986 3.273 -18.603 1.00 96.69 92 ARG A O 1
ATOM 748 N N . ASP A 1 93 ? 9.031 4.333 -18.283 1.00 95.88 93 ASP A N 1
ATOM 749 C CA . ASP A 1 93 ? 8.279 3.561 -19.274 1.00 95.88 93 ASP A CA 1
ATOM 750 C C . ASP A 1 93 ? 8.762 3.873 -20.704 1.00 95.88 93 ASP A C 1
ATOM 752 O O . ASP A 1 93 ? 8.887 2.957 -21.521 1.00 95.88 93 ASP A O 1
ATOM 756 N N . ARG 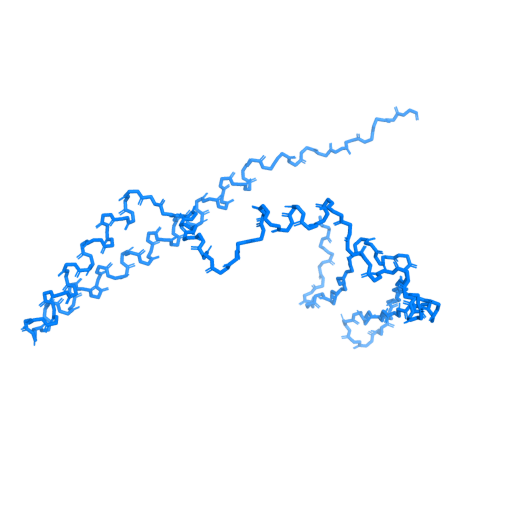A 1 94 ? 9.145 5.128 -20.989 1.00 95.50 94 ARG A N 1
ATOM 757 C CA . ARG A 1 94 ? 9.838 5.508 -22.237 1.00 95.50 94 ARG A CA 1
ATOM 758 C C . ARG A 1 94 ? 11.194 4.811 -22.371 1.00 95.50 94 ARG A C 1
ATOM 760 O O . ARG A 1 94 ? 11.487 4.241 -23.420 1.00 95.50 94 ARG A O 1
ATOM 767 N N . LEU A 1 95 ? 12.008 4.818 -21.312 1.00 95.12 95 LEU A N 1
ATOM 768 C CA . LEU A 1 95 ? 13.316 4.157 -21.309 1.00 95.12 95 LEU A CA 1
ATOM 769 C C . LEU A 1 95 ? 13.200 2.637 -21.441 1.00 95.12 95 LEU A C 1
ATOM 771 O O . LEU A 1 95 ? 14.034 2.033 -22.109 1.00 95.12 95 LEU A O 1
ATOM 775 N N . ARG A 1 96 ? 12.158 2.026 -20.863 1.00 95.38 96 ARG A N 1
ATOM 776 C CA . ARG A 1 96 ? 11.871 0.597 -21.028 1.00 95.38 96 ARG A CA 1
ATOM 777 C C . ARG A 1 96 ? 11.618 0.259 -22.494 1.00 95.38 96 ARG A C 1
ATOM 779 O O . ARG A 1 96 ? 12.311 -0.596 -23.028 1.00 95.38 96 ARG A O 1
ATOM 786 N N . LYS A 1 97 ? 10.701 0.984 -23.149 1.00 95.38 97 LYS A N 1
ATOM 787 C CA . LYS A 1 97 ? 10.403 0.796 -24.581 1.00 95.38 97 LYS A CA 1
ATOM 788 C C . LYS A 1 97 ? 11.670 0.923 -25.429 1.00 95.38 97 LYS A C 1
ATOM 790 O O . LYS A 1 97 ? 11.940 0.077 -26.270 1.00 95.38 97 LYS A O 1
ATOM 795 N N . LYS A 1 98 ? 12.494 1.941 -25.151 1.00 93.75 98 LYS A N 1
ATOM 796 C CA . LYS A 1 98 ? 13.784 2.128 -25.830 1.00 93.75 98 LYS A CA 1
AT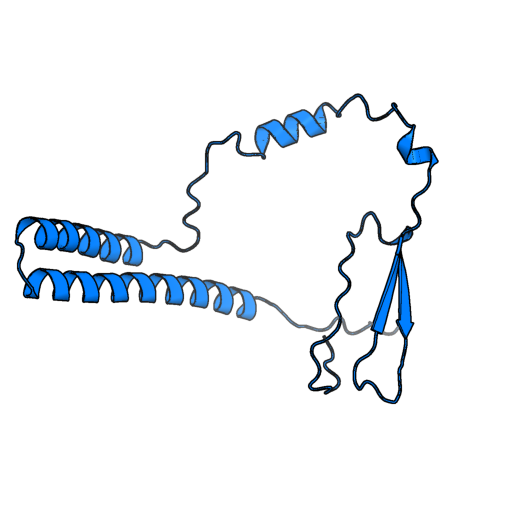OM 797 C C . LYS A 1 98 ? 14.736 0.947 -25.598 1.00 93.75 98 LYS A C 1
ATOM 799 O O . LYS A 1 98 ? 15.358 0.480 -26.542 1.00 93.75 98 LYS A O 1
ATOM 804 N N . ALA A 1 99 ? 14.851 0.449 -24.369 1.00 93.56 99 ALA A N 1
ATOM 805 C CA . ALA A 1 99 ? 15.710 -0.692 -24.056 1.00 93.56 99 ALA A CA 1
ATOM 806 C C . ALA A 1 99 ? 15.245 -1.989 -24.743 1.00 93.56 99 ALA A C 1
ATOM 808 O O . ALA A 1 99 ? 16.084 -2.725 -25.261 1.00 93.56 99 ALA A O 1
ATOM 809 N N . GLU A 1 100 ? 13.932 -2.232 -24.786 1.00 92.94 100 GLU A N 1
ATOM 810 C CA . GLU A 1 100 ? 13.315 -3.378 -25.468 1.00 92.94 100 GLU A CA 1
ATOM 811 C C . GLU A 1 100 ? 13.563 -3.329 -26.984 1.00 92.94 100 GLU A C 1
ATOM 813 O O . GLU A 1 100 ? 13.943 -4.339 -27.574 1.00 92.94 100 GLU A O 1
ATOM 818 N N . SER A 1 101 ? 13.438 -2.152 -27.608 1.00 91.50 101 SER A N 1
ATOM 819 C CA . SER A 1 101 ? 13.698 -1.977 -29.043 1.00 91.50 101 SER A CA 1
ATOM 820 C C . SER A 1 101 ? 15.181 -2.038 -29.413 1.00 91.50 101 SER A C 1
ATOM 822 O O . SER A 1 101 ? 15.531 -2.575 -30.457 1.00 91.50 101 SER A O 1
ATOM 824 N N . SER A 1 102 ? 16.070 -1.470 -28.595 1.00 85.00 102 SER A N 1
ATOM 825 C CA . SER A 1 102 ? 17.461 -1.237 -29.003 1.00 85.00 102 SER A CA 1
ATOM 826 C C . SER A 1 102 ? 18.422 -2.404 -28.737 1.00 85.00 102 SER A C 1
ATOM 828 O O . SER A 1 102 ? 19.574 -2.294 -29.144 1.00 85.00 102 SER A O 1
ATOM 830 N N . ARG A 1 103 ? 18.017 -3.476 -28.026 1.00 80.44 103 ARG A N 1
ATOM 831 C CA . ARG A 1 103 ? 18.880 -4.613 -27.586 1.00 80.44 103 ARG A CA 1
ATOM 832 C C . ARG A 1 103 ? 20.262 -4.198 -27.028 1.00 80.44 103 ARG A C 1
ATOM 834 O O . ARG A 1 103 ? 21.202 -4.985 -26.999 1.00 80.44 103 ARG A O 1
ATOM 841 N N . CYS A 1 104 ? 20.387 -2.957 -26.557 1.00 88.94 104 CYS A N 1
ATOM 842 C CA . CYS A 1 104 ? 21.655 -2.322 -26.220 1.00 88.94 104 CYS A CA 1
ATOM 843 C C . CYS A 1 104 ? 21.823 -2.224 -24.701 1.00 88.94 104 CYS A C 1
ATOM 845 O O . CYS A 1 104 ? 20.922 -1.785 -23.978 1.00 88.94 104 CYS A O 1
ATOM 847 N N . SER A 1 105 ? 23.004 -2.599 -24.204 1.00 89.50 105 SER A N 1
ATOM 848 C CA . SER A 1 105 ? 23.287 -2.678 -22.766 1.00 89.50 105 SER A CA 1
ATOM 849 C C . SER A 1 105 ? 23.236 -1.316 -22.060 1.00 89.50 105 SER A C 1
ATOM 851 O O . SER A 1 105 ? 22.851 -1.239 -20.892 1.00 89.50 105 SER A O 1
ATOM 853 N N . THR A 1 106 ? 23.560 -0.221 -22.754 1.00 93.69 106 THR A N 1
ATOM 854 C CA . THR A 1 106 ? 23.495 1.143 -22.202 1.00 93.69 106 THR A CA 1
ATOM 855 C C . THR A 1 106 ? 22.051 1.583 -21.966 1.00 93.69 106 THR A C 1
ATOM 857 O O . THR A 1 106 ? 21.736 2.102 -20.895 1.00 93.69 106 THR A O 1
ATOM 860 N N . ALA A 1 107 ? 21.150 1.290 -22.908 1.00 91.00 107 ALA A N 1
ATOM 861 C CA . ALA A 1 107 ? 19.721 1.560 -22.769 1.00 91.00 107 ALA A CA 1
ATOM 862 C C . ALA A 1 107 ? 19.116 0.784 -21.586 1.00 91.00 107 ALA A C 1
ATOM 864 O O . ALA A 1 107 ? 18.363 1.352 -20.791 1.00 91.00 107 ALA A O 1
ATOM 865 N N . VAL A 1 108 ? 19.524 -0.478 -21.398 1.00 92.94 108 VAL A N 1
ATOM 866 C CA . VAL A 1 108 ? 19.128 -1.294 -20.238 1.00 92.94 108 VAL A CA 1
ATOM 867 C C . VAL A 1 108 ? 19.640 -0.691 -18.924 1.00 92.94 108 VAL A C 1
ATOM 869 O O . VAL A 1 108 ? 18.879 -0.599 -17.959 1.00 92.94 108 VAL A O 1
ATOM 872 N N . LYS A 1 109 ? 20.902 -0.239 -18.865 1.00 95.50 109 LYS A N 1
ATOM 873 C CA . LYS A 1 109 ? 21.469 0.418 -17.670 1.00 95.50 109 LYS A CA 1
ATOM 874 C C . LYS A 1 109 ? 20.696 1.689 -17.305 1.00 95.50 109 LYS A C 1
ATOM 876 O O . LYS A 1 109 ? 20.349 1.865 -16.137 1.00 95.50 109 LYS A O 1
ATOM 881 N N . SER A 1 110 ? 20.372 2.535 -18.284 1.00 94.38 110 SER A N 1
ATOM 882 C CA . SER A 1 110 ? 19.584 3.756 -18.068 1.00 94.38 110 SER A CA 1
ATOM 883 C C . SER A 1 110 ? 18.173 3.452 -17.558 1.00 94.38 110 SER A C 1
ATOM 885 O O . SER A 1 110 ? 17.723 4.068 -16.594 1.00 94.38 110 SER A O 1
ATOM 887 N N . TRP A 1 111 ? 17.495 2.445 -18.120 1.00 96.12 111 TRP A N 1
ATOM 888 C CA . TRP A 1 111 ? 16.186 2.004 -17.626 1.00 96.12 111 TRP A CA 1
ATOM 889 C C . TRP A 1 111 ? 16.240 1.452 -16.191 1.00 96.12 111 TRP A C 1
ATOM 891 O O . TRP A 1 111 ? 15.367 1.764 -15.374 1.00 96.12 111 TRP A O 1
ATOM 901 N N . ARG A 1 112 ? 17.269 0.665 -15.847 1.00 96.19 112 ARG A N 1
ATOM 902 C CA . ARG A 1 112 ? 17.458 0.141 -14.482 1.00 96.19 112 ARG A CA 1
ATOM 903 C C . ARG A 1 112 ? 17.681 1.264 -13.469 1.00 96.19 112 ARG A C 1
ATOM 905 O O . ARG A 1 112 ? 17.043 1.252 -12.418 1.00 96.19 112 ARG A O 1
ATOM 912 N N . ARG A 1 113 ? 18.521 2.252 -13.805 1.00 96.44 113 ARG A N 1
ATOM 913 C CA . ARG A 1 113 ? 18.733 3.458 -12.982 1.00 96.44 113 ARG A CA 1
ATOM 914 C C . ARG A 1 113 ? 17.418 4.198 -12.747 1.00 96.44 113 ARG A C 1
ATOM 916 O O . ARG A 1 113 ? 17.044 4.428 -11.602 1.00 96.44 113 ARG A O 1
ATOM 923 N N . GLN A 1 114 ? 16.665 4.461 -13.813 1.00 96.88 114 GLN A N 1
ATOM 924 C CA . GLN A 1 114 ? 15.376 5.142 -13.712 1.00 96.88 114 GLN A CA 1
ATOM 925 C C . GLN A 1 114 ? 14.345 4.345 -12.898 1.00 96.88 114 GLN A C 1
ATOM 927 O O . GLN A 1 114 ? 13.574 4.901 -12.120 1.00 96.88 114 GLN A O 1
ATOM 932 N N . SER A 1 115 ? 14.350 3.018 -13.021 1.00 95.62 115 SER A N 1
ATOM 933 C CA . SER A 1 115 ? 13.489 2.149 -12.215 1.00 95.62 115 SER A CA 1
ATOM 934 C C . SER A 1 115 ? 13.811 2.238 -10.721 1.00 95.62 115 SER A C 1
ATOM 936 O O . SER A 1 115 ? 12.891 2.201 -9.903 1.00 95.62 115 SER A O 1
ATOM 938 N N . ALA A 1 116 ? 15.090 2.375 -10.356 1.00 96.44 116 ALA A N 1
ATOM 939 C CA . ALA A 1 116 ? 15.501 2.593 -8.972 1.00 96.44 116 ALA A CA 1
ATOM 940 C C . ALA A 1 116 ? 15.051 3.969 -8.451 1.00 96.44 116 ALA A C 1
ATOM 942 O O . ALA A 1 116 ? 14.539 4.045 -7.336 1.00 96.44 116 ALA A O 1
ATOM 943 N N . ILE A 1 117 ? 15.153 5.022 -9.274 1.00 95.50 117 ILE A N 1
ATOM 944 C CA . ILE A 1 117 ? 14.674 6.376 -8.940 1.00 95.50 117 ILE A CA 1
ATOM 945 C C . ILE A 1 117 ? 13.172 6.360 -8.630 1.00 95.50 117 ILE A C 1
ATOM 947 O O . ILE A 1 117 ? 12.766 6.812 -7.562 1.00 95.50 117 ILE A O 1
ATOM 951 N N . VAL A 1 118 ? 12.354 5.744 -9.491 1.00 94.62 118 VAL A N 1
ATOM 952 C CA . VAL A 1 118 ? 10.899 5.625 -9.265 1.00 94.62 118 VAL A CA 1
ATOM 953 C C . VAL A 1 118 ? 10.587 4.870 -7.970 1.00 94.62 118 VAL A C 1
ATOM 955 O O . VAL A 1 118 ? 9.734 5.297 -7.194 1.00 94.62 118 VAL A O 1
ATOM 958 N N . LYS A 1 119 ? 11.279 3.752 -7.705 1.00 93.88 119 LYS A N 1
ATOM 959 C CA . LYS A 1 119 ? 11.094 2.990 -6.457 1.00 93.88 119 LYS A CA 1
ATOM 960 C C . LYS A 1 119 ? 11.434 3.837 -5.230 1.00 93.88 119 LYS A C 1
ATOM 962 O O . LYS A 1 119 ? 10.671 3.823 -4.267 1.00 93.88 119 LYS A O 1
ATOM 967 N N . LYS A 1 120 ? 12.544 4.579 -5.277 1.00 94.25 120 LYS A N 1
ATOM 968 C CA . LYS A 1 120 ? 12.964 5.482 -4.201 1.00 94.25 120 LYS A CA 1
ATOM 969 C C . LYS A 1 120 ? 11.922 6.579 -3.962 1.00 94.25 120 LYS A C 1
ATOM 971 O O . LYS A 1 120 ? 11.468 6.721 -2.835 1.00 94.25 120 LYS A O 1
ATOM 976 N N . ALA A 1 121 ? 11.464 7.256 -5.014 1.00 92.50 121 ALA A N 1
ATOM 977 C CA . ALA A 1 121 ? 10.457 8.313 -4.912 1.00 92.50 121 ALA A CA 1
ATOM 978 C C . ALA A 1 121 ? 9.143 7.824 -4.273 1.00 92.50 121 ALA A C 1
ATOM 980 O O . ALA A 1 121 ? 8.568 8.507 -3.427 1.00 92.50 121 ALA A O 1
ATOM 981 N N . ILE A 1 122 ? 8.694 6.607 -4.607 1.00 91.31 122 ILE A N 1
ATOM 982 C CA . ILE A 1 122 ? 7.515 5.991 -3.975 1.00 91.31 122 ILE A CA 1
ATOM 983 C C . ILE A 1 122 ? 7.750 5.745 -2.480 1.00 91.31 122 ILE A C 1
ATOM 985 O O . ILE A 1 122 ? 6.862 6.009 -1.668 1.00 91.31 122 ILE A O 1
ATOM 989 N N . LEU A 1 123 ? 8.916 5.213 -2.105 1.00 91.81 123 LEU A N 1
ATOM 990 C CA . LEU A 1 123 ? 9.250 4.973 -0.699 1.00 91.81 123 LEU A CA 1
ATOM 991 C C . LEU A 1 123 ? 9.324 6.282 0.088 1.00 91.81 123 LEU A C 1
ATOM 993 O O . LEU A 1 123 ? 8.778 6.355 1.187 1.00 91.81 123 LEU A O 1
ATOM 997 N N . ASP A 1 124 ? 9.939 7.311 -0.484 1.00 90.94 124 ASP A N 1
ATOM 998 C CA . ASP A 1 124 ? 10.070 8.624 0.143 1.00 90.94 124 ASP A CA 1
ATOM 999 C C . ASP A 1 124 ? 8.701 9.296 0.313 1.00 90.94 124 ASP A C 1
ATOM 1001 O O . ASP A 1 124 ? 8.399 9.801 1.393 1.00 90.94 124 ASP A O 1
ATOM 1005 N N . SER A 1 125 ? 7.823 9.211 -0.694 1.00 90.44 125 SER A N 1
ATOM 1006 C CA . SER A 1 125 ? 6.435 9.694 -0.608 1.00 90.44 125 SER A CA 1
ATOM 1007 C C . SER A 1 125 ? 5.662 9.011 0.527 1.00 90.44 125 SER A C 1
ATOM 1009 O O . SER A 1 125 ? 5.073 9.681 1.376 1.00 90.44 125 SER A O 1
ATOM 1011 N N . LYS A 1 126 ? 5.752 7.676 0.628 1.00 89.12 126 LYS A N 1
ATOM 1012 C CA . LYS A 1 126 ? 5.133 6.913 1.725 1.00 89.12 126 LYS A CA 1
ATOM 1013 C C . LYS A 1 126 ? 5.670 7.329 3.093 1.00 89.12 126 LYS A C 1
ATOM 1015 O O . LYS A 1 126 ? 4.891 7.552 4.018 1.00 89.12 126 LYS A O 1
ATOM 1020 N N . ARG A 1 127 ? 6.997 7.432 3.226 1.00 92.00 127 ARG A N 1
ATOM 1021 C CA . ARG A 1 127 ? 7.656 7.847 4.473 1.00 92.00 127 ARG A CA 1
ATOM 1022 C C . ARG A 1 127 ? 7.208 9.243 4.882 1.00 92.00 127 ARG A C 1
ATOM 1024 O O . ARG A 1 127 ? 6.829 9.430 6.029 1.00 92.00 127 ARG A O 1
ATOM 1031 N N . LYS A 1 128 ? 7.163 10.186 3.939 1.00 90.06 128 LYS A N 1
ATOM 1032 C CA . LYS A 1 128 ? 6.698 11.557 4.173 1.00 90.06 128 LYS A CA 1
ATOM 1033 C C . LYS A 1 128 ? 5.266 11.591 4.705 1.00 90.06 128 LYS A C 1
ATOM 1035 O O . LYS A 1 128 ? 5.013 12.276 5.691 1.00 90.06 128 LYS A O 1
ATOM 1040 N N . SER A 1 129 ? 4.346 10.828 4.111 1.00 86.69 129 SER A N 1
ATOM 1041 C CA . SER A 1 129 ? 2.969 10.728 4.615 1.00 86.69 129 SER A CA 1
ATOM 1042 C C . SER A 1 129 ? 2.911 10.230 6.062 1.00 86.69 129 SER A C 1
ATOM 1044 O O . SER A 1 129 ? 2.169 10.790 6.866 1.00 86.69 129 SER A O 1
ATOM 1046 N N . ILE A 1 130 ? 3.713 9.219 6.411 1.00 86.81 130 ILE A N 1
ATOM 1047 C CA . ILE A 1 130 ? 3.780 8.683 7.779 1.00 86.81 130 ILE A CA 1
ATOM 1048 C C . ILE A 1 130 ? 4.376 9.714 8.743 1.00 86.81 130 ILE A C 1
ATOM 1050 O O . ILE A 1 130 ? 3.805 9.949 9.802 1.00 86.81 130 ILE A O 1
ATOM 1054 N N . THR A 1 131 ? 5.484 10.362 8.379 1.00 89.88 131 THR A N 1
ATOM 1055 C CA . THR A 1 131 ? 6.118 11.396 9.209 1.00 89.88 131 THR A CA 1
ATOM 1056 C C . THR A 1 131 ? 5.160 12.553 9.483 1.00 89.88 131 THR A C 1
ATOM 1058 O O . THR A 1 131 ? 5.036 12.982 10.628 1.00 89.88 131 THR A O 1
ATOM 1061 N N . ASN A 1 132 ? 4.430 13.013 8.463 1.00 89.25 132 ASN A N 1
ATOM 1062 C CA . ASN A 1 132 ? 3.414 14.054 8.618 1.00 89.25 132 ASN A CA 1
ATOM 1063 C C . ASN A 1 132 ? 2.299 13.615 9.575 1.00 89.25 132 ASN A C 1
ATOM 1065 O O . ASN A 1 132 ? 1.897 14.386 10.443 1.00 89.25 132 ASN A O 1
ATOM 1069 N N . TYR A 1 133 ? 1.823 12.373 9.438 1.00 87.31 133 TYR A N 1
ATOM 1070 C CA . TYR A 1 133 ? 0.816 11.819 10.336 1.00 87.31 133 TYR A CA 1
ATOM 1071 C C . TYR A 1 133 ? 1.319 11.786 11.781 1.00 87.31 133 TYR A C 1
ATOM 1073 O O . TYR A 1 133 ? 0.663 12.347 12.650 1.00 87.31 133 TYR A O 1
ATOM 1081 N N . ILE A 1 134 ? 2.504 11.223 12.032 1.00 86.88 134 ILE A N 1
ATOM 1082 C CA . ILE A 1 134 ? 3.102 11.164 13.374 1.00 86.88 134 ILE A CA 1
ATOM 1083 C C . ILE A 1 134 ? 3.264 12.570 13.966 1.00 86.88 134 ILE A C 1
ATOM 1085 O O . ILE A 1 134 ? 2.916 12.781 15.123 1.00 86.88 134 ILE A O 1
ATOM 1089 N N . GLY A 1 135 ? 3.719 13.545 13.172 1.00 86.31 135 GLY A N 1
ATOM 1090 C CA . GLY A 1 135 ? 3.850 14.938 13.610 1.00 86.31 135 GLY A CA 1
ATOM 1091 C C . GLY A 1 135 ? 2.517 15.607 13.966 1.00 86.31 135 GLY A C 1
ATOM 1092 O O . GLY A 1 135 ? 2.485 16.480 14.828 1.00 86.31 135 GLY A O 1
ATOM 1093 N N . SER A 1 136 ? 1.411 15.181 13.347 1.00 85.50 136 SER A N 1
ATOM 1094 C CA . SER A 1 136 ? 0.061 15.675 13.659 1.00 85.50 136 SER A CA 1
ATOM 1095 C C . SER A 1 136 ? -0.559 15.053 14.917 1.00 85.50 136 SER A C 1
ATOM 1097 O O . SER A 1 136 ? -1.568 15.551 15.419 1.00 85.50 136 SER A O 1
ATOM 1099 N N . ILE A 1 137 ? 0.024 13.973 15.451 1.00 86.00 137 ILE A N 1
ATOM 1100 C CA . ILE A 1 137 ? -0.469 13.341 16.676 1.00 86.00 137 ILE A CA 1
ATOM 1101 C C . ILE A 1 137 ? -0.098 14.228 17.871 1.00 86.00 137 ILE A C 1
ATOM 1103 O O . ILE A 1 137 ? 1.040 14.254 18.339 1.00 86.00 137 ILE A O 1
ATOM 1107 N N . HIS A 1 138 ? -1.083 14.942 18.419 1.00 73.62 138 HIS A N 1
ATOM 1108 C CA . HIS A 1 138 ? -0.931 15.647 19.688 1.00 73.62 138 HIS A CA 1
ATOM 1109 C C . HIS A 1 138 ? -0.970 14.664 20.865 1.00 73.62 138 HIS A C 1
ATOM 1111 O O . HIS A 1 138 ? -2.031 14.318 21.375 1.00 73.62 138 HIS A O 1
ATOM 1117 N N . TYR A 1 139 ? 0.200 14.273 21.371 1.00 65.88 139 TYR A N 1
ATOM 1118 C CA . TYR A 1 139 ? 0.341 13.426 22.565 1.00 65.88 139 TYR A CA 1
ATOM 1119 C C . TYR A 1 139 ? 0.014 14.138 23.897 1.00 65.88 139 TYR A C 1
ATOM 1121 O O . TYR A 1 139 ? 0.464 13.691 24.955 1.00 65.88 139 TYR A O 1
ATOM 1129 N N . LYS A 1 140 ? -0.742 15.251 23.898 1.00 59.25 140 LYS A N 1
ATOM 1130 C CA . LYS A 1 140 ? -1.121 15.926 25.149 1.00 59.25 140 LYS A CA 1
ATOM 1131 C C . LYS A 1 140 ? -2.000 14.986 25.979 1.00 59.25 140 LYS A C 1
ATOM 1133 O O . LYS A 1 140 ? -3.158 14.728 25.663 1.00 59.25 140 LYS A O 1
ATOM 1138 N N . LYS A 1 141 ? -1.375 14.460 27.035 1.00 54.97 141 LYS A N 1
ATOM 1139 C CA . LYS A 1 141 ? -1.937 13.639 28.105 1.00 54.97 141 LYS A CA 1
ATOM 1140 C C . LYS A 1 141 ? -3.279 14.221 28.554 1.00 54.97 141 LYS A C 1
ATOM 1142 O O . LYS A 1 141 ? -3.339 15.399 28.905 1.00 54.97 141 LYS A O 1
ATOM 1147 N N . ARG A 1 142 ? -4.322 13.386 28.621 1.00 49.91 142 ARG A N 1
ATOM 1148 C CA . ARG A 1 142 ? -5.423 13.610 29.568 1.00 49.91 142 ARG A CA 1
ATOM 1149 C C . ARG A 1 142 ? -4.785 13.647 30.960 1.00 49.91 142 ARG A C 1
ATOM 1151 O O . ARG A 1 142 ? -4.502 12.599 31.527 1.00 49.91 142 ARG A O 1
ATOM 1158 N N . GLN A 1 143 ? -4.465 14.837 31.456 1.00 51.50 143 GLN A N 1
ATOM 1159 C CA . GLN A 1 143 ? -4.296 15.048 32.889 1.00 51.50 143 GLN A CA 1
ATOM 1160 C C . GLN A 1 143 ? -5.688 14.816 33.499 1.00 51.50 143 GLN A C 1
ATOM 1162 O O . GLN A 1 143 ? -6.643 15.416 32.992 1.00 51.50 143 GLN A O 1
ATOM 1167 N N . PRO A 1 144 ? -5.861 13.934 34.496 1.00 52.12 144 PRO A N 1
ATOM 1168 C CA . PRO A 1 144 ? -7.108 13.910 35.243 1.00 52.12 144 PRO A CA 1
ATOM 1169 C C . PRO A 1 144 ? -7.267 15.283 35.905 1.00 52.12 144 PRO A C 1
ATOM 1171 O O . PRO A 1 144 ? -6.366 15.756 36.595 1.00 52.12 144 PRO A O 1
ATOM 1174 N N . GLN A 1 145 ? -8.381 15.959 35.629 1.00 48.12 145 GLN A N 1
ATOM 1175 C CA . GLN A 1 145 ? -8.789 17.085 36.455 1.00 48.12 145 GLN A CA 1
ATOM 1176 C C . GLN A 1 145 ? -9.168 16.487 37.808 1.00 48.12 145 GLN A C 1
ATOM 1178 O O . GLN A 1 145 ? -10.130 15.727 37.890 1.00 48.12 145 GLN A O 1
ATOM 1183 N N . ASN A 1 146 ? -8.341 16.744 38.820 1.00 44.84 146 ASN A N 1
ATOM 1184 C CA . ASN A 1 146 ? -8.653 16.399 40.199 1.00 44.84 146 ASN A CA 1
ATOM 1185 C C . ASN A 1 146 ? -9.928 17.162 40.594 1.00 44.84 146 ASN A C 1
ATOM 1187 O O . ASN A 1 146 ? -9.930 18.395 40.566 1.00 44.84 146 ASN A O 1
ATOM 1191 N N . LEU A 1 147 ? -10.984 16.409 40.899 1.00 43.41 147 LEU A N 1
ATOM 1192 C CA . LEU A 1 147 ? -12.151 16.820 41.679 1.00 43.41 147 LEU A CA 1
ATOM 1193 C C . LEU A 1 147 ? -12.020 16.172 43.055 1.00 43.41 147 LEU A C 1
ATOM 1195 O O . LEU A 1 147 ? -11.655 14.972 43.079 1.00 43.41 147 LEU A O 1
#

Radius of gyration: 26.71 Å; chains: 1; bounding box: 57×40×71 Å

Foldseek 3Di:
DDDPDQPDDADDDDDDPVQPVQKDWDWDDDVPPSYIDIDIDGHDDVVVVPPCVVVDDDPVNVVCCVVPPPPPPPPPCPVLDDVVLVVLVVVLVVLVVVCVVVVDPVSVVVSVVSVVVSVVSSVVSVVVVVVVVVVPDDPPDPPPPDD

Secondary structure (DSSP, 8-state):
-------SPPP-----GGGGGGEEEEEEE-TTTSSEEEEEEE---GGGTS-GGGGS--HHHHHHHHHHS-SS------TT--HHHHHHHHHHHHHHHHHHHH--HHHHHHHHHHHHHHHHHHHHHHHHHHHHHHHH-----------

Organism: NCBI:txid1538125